Protein AF-A0AAD4DBD1-F1 (afdb_monomer_lite)

InterPro domains:
  IPR008278 4'-phosphopantetheinyl transferase domain [PF01648] (29-82)
  IPR037143 4'-phosphopantetheinyl transferase domain superfamily [G3DSA:3.90.470.20] (38-124)
  IPR037143 4'-phosphopantetheinyl transferase domain superfamily [SSF56214] (37-124)
  IPR050559 Phosphopantetheinyl Transferase Superfamily [PTHR12215] (3-153)

Secondary structure (DSSP, 8-state):
-PPPTTS-----------------------SSHHHHHHHHHHHHHHHHHHHHHHHHHHHT--TT--GGGEEEE-S--S--SSPB---EEEEPSS--TT--SSSEEEEEEESSSS-EEEEEEE------SSS----PPPS---PPPPPPPHHHHHTT--PPP-----

Foldseek 3Di:
DDDDPPPPDDDPPPDDDDDDDDDDDDDDDPDPPVVVVVVLVVVVVVQLVQALVQVCVVLVDPPPADSVQKDKDDPDSDAALFWDFPIAIDGHPPHDPSDDSPQWTKIKHAPDDPDIHMHIDGDDQPPDVPPPRPPDPDPDPRDHDDDDDPCRVCVPDDDDDDPPPD

Organism: NCBI:txid604196

pLDDT: mean 74.43, std 21.86, range [29.97, 96.12]

Structure (mmCIF, N/CA/C/O backbone):
data_AF-A0AAD4DBD1-F1
#
_entry.id   AF-A0AAD4DBD1-F1
#
loop_
_atom_site.group_PDB
_atom_site.id
_atom_site.type_symbol
_atom_site.label_atom_id
_atom_site.label_alt_id
_atom_site.label_comp_id
_atom_site.label_asym_id
_atom_site.label_entity_id
_atom_site.label_seq_id
_atom_site.pdbx_PDB_ins_code
_atom_site.Cartn_x
_atom_site.Cartn_y
_atom_site.Cartn_z
_atom_site.occupancy
_atom_site.B_iso_or_equiv
_atom_site.auth_seq_id
_atom_site.auth_comp_id
_atom_site.auth_asym_id
_atom_site.auth_atom_id
_atom_site.pdbx_PDB_model_num
ATOM 1 N N . MET A 1 1 ? 20.165 6.211 0.771 1.00 32.97 1 MET A N 1
ATOM 2 C CA . MET A 1 1 ? 20.748 5.879 2.089 1.00 32.97 1 MET A CA 1
ATOM 3 C C . MET A 1 1 ? 19.848 4.838 2.720 1.00 32.97 1 MET A C 1
ATOM 5 O O . MET A 1 1 ? 18.653 5.064 2.780 1.00 32.97 1 MET A O 1
ATOM 9 N N . TRP A 1 2 ? 20.394 3.678 3.063 1.00 33.53 2 TRP A N 1
ATOM 10 C CA . TRP A 1 2 ? 19.686 2.569 3.703 1.00 33.53 2 TRP A CA 1
ATOM 11 C C . TRP A 1 2 ? 19.952 2.695 5.202 1.00 33.53 2 TRP A C 1
ATOM 13 O O . TRP A 1 2 ? 21.113 2.715 5.613 1.00 33.53 2 TRP A O 1
ATOM 23 N N . PHE A 1 3 ? 18.897 2.870 5.996 1.00 34.38 3 PHE A N 1
ATOM 24 C CA . PHE A 1 3 ? 19.012 2.965 7.448 1.00 34.38 3 PHE A CA 1
ATOM 25 C C . PHE A 1 3 ? 19.597 1.664 8.002 1.00 34.38 3 PHE A C 1
ATOM 27 O O . PHE A 1 3 ? 19.220 0.566 7.589 1.00 34.38 3 PHE A O 1
ATOM 34 N N . THR A 1 4 ? 20.574 1.788 8.900 1.00 30.80 4 THR A N 1
ATOM 35 C CA . THR A 1 4 ? 21.187 0.619 9.536 1.00 30.80 4 THR A CA 1
ATOM 36 C C . THR A 1 4 ? 20.207 -0.022 10.529 1.00 30.80 4 THR A C 1
ATOM 38 O O . THR A 1 4 ? 19.417 0.702 11.135 1.00 30.80 4 THR A O 1
ATOM 41 N N . PRO A 1 5 ? 20.270 -1.348 10.762 1.00 37.94 5 PRO A N 1
ATOM 42 C CA . PRO A 1 5 ? 19.314 -2.081 11.607 1.00 37.94 5 PRO A CA 1
ATOM 43 C C . PRO A 1 5 ? 19.205 -1.624 13.074 1.00 37.94 5 PRO A C 1
ATOM 45 O O . PRO A 1 5 ? 18.374 -2.142 13.810 1.00 37.94 5 PRO A O 1
ATOM 48 N N . ASN A 1 6 ? 20.034 -0.675 13.518 1.00 34.56 6 ASN A N 1
ATOM 49 C CA . ASN A 1 6 ? 20.173 -0.299 14.924 1.00 34.56 6 ASN A CA 1
ATOM 50 C C . ASN A 1 6 ? 19.438 0.997 15.320 1.00 34.56 6 ASN A C 1
ATOM 52 O O . ASN A 1 6 ? 19.519 1.383 16.482 1.00 34.56 6 ASN A O 1
ATOM 56 N N . GLU A 1 7 ? 18.725 1.674 14.409 1.00 36.12 7 GLU A N 1
ATOM 57 C CA . GLU A 1 7 ? 18.021 2.936 14.731 1.00 36.12 7 GLU A CA 1
ATOM 58 C C . GLU A 1 7 ? 16.517 2.793 15.011 1.00 36.12 7 GLU A C 1
ATOM 60 O O . GLU A 1 7 ? 15.895 3.730 15.509 1.00 36.12 7 GLU A O 1
ATOM 65 N N . ILE A 1 8 ? 15.913 1.622 14.792 1.00 42.34 8 ILE A N 1
ATOM 66 C CA . ILE A 1 8 ? 14.472 1.429 15.015 1.00 42.34 8 ILE A CA 1
ATOM 67 C C . ILE A 1 8 ? 14.242 0.825 16.407 1.00 42.34 8 ILE A C 1
ATOM 69 O O . ILE A 1 8 ? 13.834 -0.321 16.560 1.00 42.34 8 ILE A O 1
ATOM 73 N N . THR A 1 9 ? 14.519 1.606 17.454 1.00 32.41 9 THR A N 1
ATOM 74 C CA . THR A 1 9 ? 13.956 1.340 18.788 1.00 32.41 9 THR A CA 1
ATOM 75 C C . THR A 1 9 ? 12.708 2.198 18.951 1.00 32.41 9 THR A C 1
ATOM 77 O O . THR A 1 9 ? 12.793 3.353 19.367 1.00 32.41 9 THR A O 1
ATOM 80 N N . PHE A 1 10 ? 11.536 1.644 18.634 1.00 37.03 10 PHE A N 1
ATOM 81 C CA . PHE A 1 10 ? 10.273 2.208 19.106 1.00 37.03 10 PHE A CA 1
ATOM 82 C C . PHE A 1 10 ? 9.798 1.441 20.335 1.00 37.03 10 PHE A C 1
ATOM 84 O O . PHE A 1 10 ? 9.699 0.218 20.357 1.00 37.03 10 PHE A O 1
ATOM 91 N N . MET A 1 11 ? 9.562 2.216 21.389 1.00 30.05 11 MET A N 1
ATOM 92 C CA . MET A 1 11 ? 9.142 1.772 22.706 1.00 30.05 11 MET A CA 1
ATOM 93 C C . MET A 1 11 ? 7.732 1.174 22.652 1.00 30.05 11 MET A C 1
ATOM 95 O O . MET A 1 11 ? 6.745 1.901 22.743 1.00 30.05 11 MET A O 1
ATOM 99 N N . VAL A 1 12 ? 7.628 -0.153 22.611 1.00 34.00 12 VAL A N 1
ATOM 100 C CA . VAL A 1 12 ? 6.445 -0.837 23.144 1.00 34.00 12 VAL A CA 1
ATOM 101 C C . VAL A 1 12 ? 6.544 -0.745 24.664 1.00 34.00 12 VAL A C 1
ATOM 103 O O . VAL A 1 12 ? 7.287 -1.482 25.311 1.00 34.00 12 VAL A O 1
ATOM 106 N N . LYS A 1 13 ? 5.831 0.213 25.264 1.00 29.97 13 LYS A N 1
ATOM 107 C CA . LYS A 1 13 ? 5.662 0.246 26.718 1.00 29.97 13 LYS A CA 1
ATOM 108 C C . LYS A 1 13 ? 4.659 -0.839 27.101 1.00 29.97 13 LYS A C 1
ATOM 110 O O . LYS A 1 13 ? 3.465 -0.574 27.216 1.00 29.97 13 LYS A O 1
ATOM 115 N N . ALA A 1 14 ? 5.153 -2.056 27.317 1.00 32.44 14 ALA A N 1
ATOM 116 C CA . ALA A 1 14 ? 4.407 -3.071 28.044 1.00 32.44 14 ALA A CA 1
ATOM 117 C C . ALA A 1 14 ? 4.122 -2.522 29.451 1.00 32.44 14 ALA A C 1
ATOM 119 O O . ALA A 1 14 ? 5.01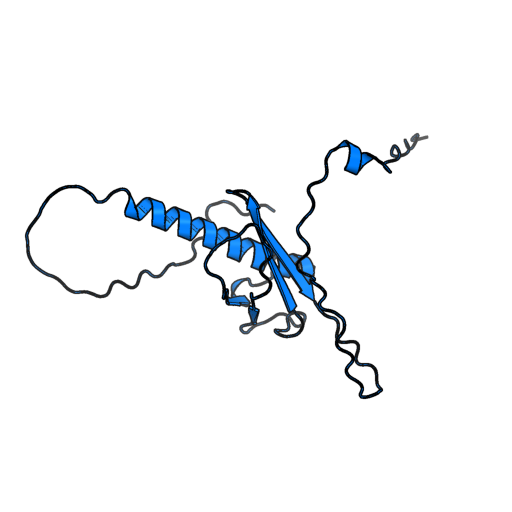6 -2.351 30.281 1.00 32.44 14 ALA A O 1
ATOM 120 N N . SER A 1 15 ? 2.870 -2.151 29.688 1.00 37.47 15 SER A N 1
ATOM 121 C CA . SER A 1 15 ? 2.405 -1.664 30.979 1.00 37.47 15 SER A CA 1
ATOM 122 C C . SER A 1 15 ? 2.027 -2.870 31.829 1.00 37.47 15 SER A C 1
ATOM 124 O O . SER A 1 15 ? 0.864 -3.247 31.840 1.00 37.47 15 SER A O 1
ATOM 126 N N . ASN A 1 16 ? 2.978 -3.474 32.545 1.00 33.44 16 ASN A N 1
ATOM 127 C CA . ASN A 1 16 ? 2.635 -4.412 33.616 1.00 33.44 16 ASN A CA 1
ATOM 128 C C . ASN A 1 16 ? 2.830 -3.743 34.977 1.00 33.44 16 ASN A C 1
ATOM 130 O O . ASN A 1 16 ? 3.920 -3.707 35.545 1.00 33.44 16 ASN A O 1
ATOM 134 N N . SER A 1 17 ? 1.727 -3.207 35.494 1.00 38.06 17 SER A N 1
ATOM 135 C CA . SER A 1 17 ? 1.567 -2.835 36.895 1.00 38.06 17 SER A CA 1
ATOM 136 C C . SER A 1 17 ? 1.017 -4.038 37.655 1.00 38.06 17 SER A C 1
ATOM 138 O O . SER A 1 17 ? -0.189 -4.246 37.613 1.00 38.06 17 SER A O 1
ATOM 140 N N . THR A 1 18 ? 1.828 -4.809 38.386 1.00 32.59 18 THR A N 1
ATOM 141 C CA . THR A 1 18 ? 1.348 -5.495 39.606 1.00 32.59 18 THR A CA 1
ATOM 142 C C . THR A 1 18 ? 2.506 -5.828 40.550 1.00 32.59 18 THR A C 1
ATOM 144 O O . THR A 1 18 ? 3.510 -6.423 40.173 1.00 32.59 18 THR A O 1
ATOM 147 N N . SER A 1 19 ? 2.344 -5.404 41.798 1.00 39.09 19 SER A N 1
ATOM 148 C CA . SER A 1 19 ? 3.201 -5.617 42.961 1.00 39.09 19 SER A CA 1
ATOM 149 C C . SER A 1 19 ? 3.249 -7.075 43.450 1.00 39.09 19 SER A C 1
ATOM 151 O O . SER A 1 19 ? 2.226 -7.746 43.518 1.00 39.09 19 SER A O 1
ATOM 153 N N . SER A 1 20 ? 4.448 -7.489 43.869 1.00 38.66 20 SER A N 1
ATOM 154 C CA . SER A 1 20 ? 4.844 -8.596 44.767 1.00 38.66 20 SER A CA 1
ATOM 155 C C . SER A 1 20 ? 3.760 -9.413 45.511 1.00 38.66 20 SER A C 1
ATOM 157 O O . SER A 1 20 ? 3.060 -8.866 46.360 1.00 38.66 20 SER A O 1
ATOM 159 N N . S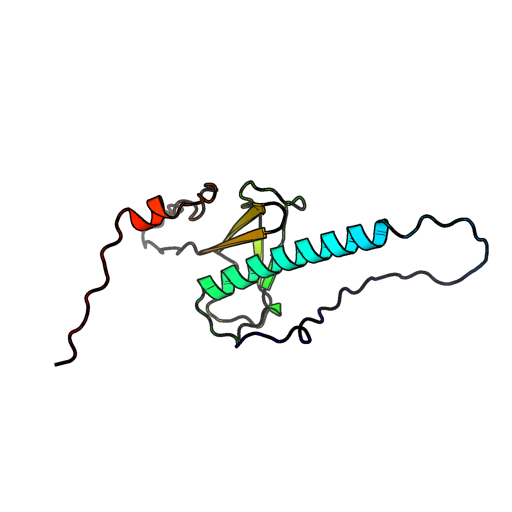ER A 1 21 ? 3.779 -10.753 45.402 1.00 37.25 21 SER A N 1
ATOM 160 C CA . SER A 1 21 ? 4.435 -11.679 46.366 1.00 37.25 21 SER A CA 1
ATOM 161 C C . SER A 1 21 ? 3.887 -13.129 46.353 1.00 37.25 21 SER A C 1
ATOM 163 O O . SER A 1 21 ? 2.690 -13.365 46.245 1.00 37.25 21 SER A O 1
ATOM 165 N N . SER A 1 22 ? 4.809 -14.069 46.611 1.00 37.69 22 SER A N 1
ATOM 166 C CA . SER A 1 22 ? 4.662 -15.449 47.129 1.00 37.69 22 SER A CA 1
ATOM 167 C C . SER A 1 22 ? 4.358 -16.637 46.185 1.00 37.69 22 SER A C 1
ATOM 169 O O . SER A 1 22 ? 3.259 -16.824 45.686 1.00 37.69 22 SER A O 1
ATOM 171 N N . SER A 1 23 ? 5.410 -17.458 46.040 1.00 42.06 23 SER A N 1
ATOM 172 C CA . SER A 1 23 ? 5.521 -18.924 45.937 1.00 42.06 23 SER A CA 1
ATOM 173 C C . SER A 1 23 ? 4.330 -19.785 45.496 1.00 42.06 23 SER A C 1
ATOM 175 O O . SER A 1 23 ? 3.438 -20.050 46.295 1.00 42.06 23 SER A O 1
ATOM 177 N N . ALA A 1 24 ? 4.474 -20.423 44.330 1.00 40.84 24 ALA A N 1
ATOM 178 C CA . ALA A 1 24 ? 4.593 -21.883 44.165 1.00 40.84 24 ALA A CA 1
ATOM 179 C C . ALA A 1 24 ? 4.743 -22.220 42.666 1.00 40.84 24 ALA A C 1
ATOM 181 O O . ALA A 1 24 ? 3.949 -21.755 41.856 1.00 40.84 24 ALA A O 1
ATOM 182 N N . GLU A 1 25 ? 5.749 -23.021 42.301 1.00 44.19 25 GLU A N 1
ATOM 183 C CA . GLU A 1 25 ? 5.855 -23.620 40.958 1.00 44.19 25 GLU A CA 1
ATOM 184 C C . GLU A 1 25 ? 4.696 -24.596 40.697 1.00 44.19 25 GLU A C 1
ATOM 186 O O . GLU A 1 25 ? 4.241 -25.264 41.635 1.00 44.19 25 GLU A O 1
ATOM 191 N N . PRO A 1 26 ? 4.245 -24.739 39.435 1.00 47.41 26 PRO A N 1
ATOM 192 C CA . PRO A 1 26 ? 4.683 -25.928 38.693 1.00 47.41 26 PRO A CA 1
ATOM 193 C C . PRO A 1 26 ? 4.852 -25.764 37.163 1.00 47.41 26 PRO A C 1
ATOM 195 O O . PRO A 1 26 ? 4.136 -25.021 36.507 1.00 47.41 26 PRO A O 1
ATOM 198 N N . ALA A 1 27 ? 5.737 -26.610 36.621 1.00 38.78 27 ALA A N 1
ATOM 199 C CA . ALA A 1 27 ? 5.680 -27.273 35.309 1.00 38.78 27 ALA A CA 1
ATOM 200 C C . ALA A 1 27 ? 5.598 -26.416 34.023 1.00 38.78 27 ALA A C 1
ATOM 202 O O . ALA A 1 27 ? 4.535 -26.174 33.468 1.00 38.78 27 ALA A O 1
ATOM 203 N N . SER A 1 28 ? 6.785 -26.116 33.490 1.00 48.00 28 SER A N 1
ATOM 204 C CA . SER A 1 28 ? 7.161 -26.043 32.065 1.00 48.00 28 SER A CA 1
ATOM 205 C C . SER A 1 28 ? 6.057 -26.270 31.008 1.00 48.00 28 SER A C 1
ATOM 207 O O . SER A 1 28 ? 5.853 -27.400 30.557 1.00 48.00 28 SER A O 1
ATOM 209 N N . SER A 1 29 ? 5.451 -25.177 30.531 1.00 48.62 29 SER A N 1
ATOM 210 C CA . SER A 1 29 ? 4.786 -25.082 29.218 1.00 48.62 29 SER A CA 1
ATOM 211 C C . SER A 1 29 ? 4.708 -23.629 28.701 1.00 48.62 29 SER A C 1
ATOM 213 O O . SER A 1 29 ? 3.672 -23.204 28.203 1.00 48.62 29 SER A O 1
ATOM 215 N N . GLU A 1 30 ? 5.776 -22.836 28.844 1.00 46.81 30 GLU A N 1
ATOM 216 C CA . GLU A 1 30 ? 5.754 -21.384 28.562 1.00 46.81 30 GLU A CA 1
ATOM 217 C C . GLU A 1 30 ? 6.786 -20.946 27.505 1.00 46.81 30 GLU A C 1
ATOM 219 O O . GLU A 1 30 ? 7.558 -20.014 27.722 1.00 46.81 30 GLU A O 1
ATOM 224 N N . SER A 1 31 ? 6.851 -21.619 26.350 1.00 52.25 31 SER A N 1
ATOM 225 C CA . SER A 1 31 ? 7.760 -21.195 25.264 1.00 52.25 31 SER A CA 1
ATOM 226 C C . SER A 1 31 ? 7.105 -20.934 23.906 1.00 52.25 31 SER A C 1
ATOM 228 O O . SER A 1 31 ? 7.776 -20.396 23.031 1.00 52.25 31 SER A O 1
ATOM 230 N N . GLU A 1 32 ? 5.827 -21.266 23.708 1.00 53.88 32 GLU A N 1
ATOM 231 C CA . GLU A 1 32 ? 5.136 -21.040 22.422 1.00 53.88 32 GLU A CA 1
ATOM 232 C C . GLU A 1 32 ? 4.422 -19.676 22.345 1.00 53.88 32 GLU A C 1
ATOM 234 O O . GLU A 1 32 ? 4.313 -19.101 21.265 1.00 53.88 32 GLU A O 1
ATOM 239 N N . ASP A 1 33 ? 4.029 -19.097 23.483 1.00 52.78 33 ASP A N 1
ATOM 240 C CA . ASP A 1 33 ? 3.208 -17.874 23.522 1.00 52.78 33 ASP A CA 1
ATOM 241 C C . ASP A 1 33 ? 4.016 -16.598 23.205 1.00 52.78 33 ASP A C 1
ATOM 243 O O . ASP A 1 33 ? 3.576 -15.696 22.488 1.00 52.78 33 ASP A O 1
ATOM 247 N N . CYS A 1 34 ? 5.274 -16.549 23.659 1.00 52.75 34 CYS A N 1
ATOM 248 C CA . CYS A 1 34 ? 6.169 -15.430 23.366 1.00 52.75 34 CYS A CA 1
ATOM 249 C C . CYS A 1 34 ? 6.471 -15.316 21.866 1.00 52.75 34 CYS A C 1
ATOM 251 O O . CYS A 1 34 ? 6.454 -14.212 21.327 1.00 52.75 34 CYS A O 1
ATOM 253 N N . ALA A 1 35 ? 6.719 -16.437 21.181 1.00 59.78 35 ALA A N 1
ATOM 254 C CA . ALA A 1 35 ? 7.065 -16.440 19.759 1.00 59.78 35 ALA A CA 1
ATOM 255 C C . ALA A 1 35 ? 5.884 -16.005 18.878 1.00 59.78 35 ALA A C 1
ATOM 257 O O . ALA A 1 35 ? 6.066 -15.170 17.992 1.00 59.78 35 ALA A O 1
ATOM 258 N N . ALA A 1 36 ? 4.673 -16.494 19.173 1.00 63.28 36 ALA A N 1
ATOM 259 C CA . ALA A 1 36 ? 3.453 -16.076 18.484 1.00 63.28 36 ALA A CA 1
ATOM 260 C C . ALA A 1 36 ? 3.187 -14.569 18.655 1.00 63.28 36 ALA A C 1
ATOM 262 O O . ALA A 1 36 ? 2.803 -13.888 17.704 1.00 63.28 36 ALA A O 1
ATOM 263 N N . SER A 1 37 ? 3.465 -14.019 19.844 1.00 79.50 37 SER A N 1
ATOM 264 C CA . SER A 1 37 ? 3.301 -12.584 20.095 1.00 79.50 37 SER A CA 1
ATOM 265 C C . SER A 1 37 ? 4.339 -11.706 19.379 1.00 79.50 37 SER A C 1
ATOM 267 O O . SER A 1 37 ? 4.005 -10.591 18.981 1.00 79.50 37 SER A O 1
ATOM 269 N N . VAL A 1 38 ? 5.577 -12.183 19.191 1.00 89.69 38 VAL A N 1
ATOM 270 C CA . VAL A 1 38 ? 6.632 -11.443 18.472 1.00 89.69 38 VAL A CA 1
ATOM 271 C C . VAL A 1 38 ? 6.373 -11.447 16.967 1.00 89.69 38 VAL A C 1
ATOM 273 O O . VAL A 1 38 ? 6.510 -10.400 16.338 1.00 89.69 38 VAL A O 1
ATOM 276 N N . ASP A 1 39 ? 5.954 -12.580 16.399 1.00 87.25 39 ASP A N 1
ATOM 277 C CA . ASP A 1 39 ? 5.584 -12.669 14.979 1.00 87.25 39 ASP A CA 1
ATOM 278 C C . ASP A 1 39 ? 4.406 -11.738 14.650 1.00 87.25 39 ASP A C 1
ATOM 280 O O . ASP A 1 39 ? 4.474 -10.943 13.712 1.00 87.25 39 ASP A O 1
ATOM 284 N N . ALA A 1 40 ? 3.369 -11.740 15.495 1.00 87.44 40 ALA A N 1
ATOM 285 C CA . ALA A 1 40 ? 2.229 -10.838 15.353 1.00 87.44 40 ALA A CA 1
ATOM 286 C C . ALA A 1 40 ? 2.630 -9.353 15.460 1.00 87.44 40 ALA A C 1
ATOM 288 O O . ALA A 1 40 ? 2.161 -8.517 14.685 1.00 87.44 40 ALA A O 1
ATOM 289 N N . GLN A 1 41 ? 3.532 -9.009 16.388 1.00 90.00 41 GLN A N 1
ATOM 290 C CA . GLN A 1 41 ? 4.071 -7.649 16.499 1.00 90.00 41 GLN A CA 1
ATOM 291 C C . GLN A 1 41 ? 4.879 -7.248 15.263 1.00 90.00 41 GLN A C 1
ATOM 293 O O . GLN A 1 41 ? 4.779 -6.105 14.813 1.00 90.00 41 GLN A O 1
ATOM 298 N N . LEU A 1 42 ? 5.661 -8.172 14.703 1.00 91.94 42 LEU A N 1
ATOM 299 C CA . LEU A 1 42 ? 6.478 -7.925 13.521 1.00 91.94 42 LEU A CA 1
ATOM 300 C C . LEU A 1 42 ? 5.614 -7.716 12.269 1.00 91.94 42 LEU A C 1
ATOM 302 O O . LEU A 1 42 ? 5.859 -6.776 11.513 1.00 91.94 42 LEU A O 1
ATOM 306 N N . LYS A 1 43 ? 4.559 -8.517 12.090 1.00 91.12 43 LYS A N 1
ATOM 307 C CA . LYS A 1 43 ? 3.556 -8.322 11.030 1.00 91.12 43 LYS A CA 1
ATOM 308 C C . LYS A 1 43 ? 2.887 -6.957 11.133 1.00 91.12 43 LYS A C 1
ATOM 310 O O . LYS A 1 43 ? 2.941 -6.162 10.195 1.00 91.12 43 LYS A O 1
ATOM 315 N N . ARG A 1 44 ? 2.402 -6.607 12.331 1.00 91.50 44 ARG A N 1
ATOM 316 C CA . ARG A 1 44 ? 1.810 -5.286 12.591 1.00 91.50 44 ARG A CA 1
ATOM 317 C C . ARG A 1 44 ? 2.795 -4.146 12.326 1.00 91.50 44 ARG A C 1
ATOM 319 O O . ARG A 1 44 ? 2.388 -3.102 11.815 1.00 91.50 44 ARG A O 1
ATOM 326 N N . PHE A 1 45 ? 4.074 -4.333 12.648 1.00 93.38 45 PHE A N 1
ATOM 327 C CA . PHE A 1 45 ? 5.122 -3.366 12.337 1.00 93.38 45 PHE A CA 1
ATOM 328 C C . PHE A 1 45 ? 5.266 -3.157 10.826 1.00 93.38 45 PHE A C 1
ATOM 330 O O . PHE A 1 45 ? 5.218 -2.010 10.382 1.00 93.38 45 PHE A O 1
ATOM 337 N N . TYR A 1 46 ? 5.396 -4.226 10.034 1.00 95.50 46 TYR A N 1
ATOM 338 C CA . TYR A 1 46 ? 5.541 -4.109 8.580 1.00 95.50 46 TYR A CA 1
ATOM 339 C C . TYR A 1 46 ? 4.300 -3.518 7.913 1.00 95.50 46 TYR A C 1
ATOM 341 O O . TYR A 1 46 ? 4.435 -2.655 7.049 1.00 95.50 46 TYR A O 1
ATOM 349 N N . ARG A 1 47 ? 3.105 -3.885 8.380 1.00 94.94 47 ARG A N 1
ATOM 350 C CA . ARG A 1 47 ? 1.843 -3.290 7.929 1.00 94.94 47 ARG A CA 1
ATOM 351 C C . ARG A 1 47 ? 1.826 -1.771 8.130 1.00 94.94 47 ARG A C 1
ATOM 353 O O . ARG A 1 47 ? 1.627 -1.008 7.185 1.00 94.94 47 ARG A O 1
ATOM 360 N N . LEU A 1 48 ? 2.124 -1.310 9.349 1.00 95.06 48 LEU A N 1
ATOM 361 C CA . LEU A 1 48 ? 2.212 0.122 9.662 1.00 95.06 48 LEU A CA 1
ATOM 362 C C . LEU A 1 48 ? 3.350 0.822 8.909 1.00 95.06 48 LEU A C 1
ATOM 364 O O . LEU A 1 48 ? 3.215 1.989 8.537 1.00 95.06 48 LEU A O 1
ATOM 368 N N . TRP A 1 49 ? 4.465 0.128 8.683 1.00 95.25 49 TRP A N 1
ATOM 369 C CA . TRP A 1 49 ? 5.584 0.633 7.898 1.00 95.25 49 TRP A CA 1
ATOM 370 C C . TRP A 1 49 ? 5.178 0.877 6.443 1.00 95.25 49 TRP A C 1
ATOM 372 O O . TRP A 1 49 ? 5.382 1.978 5.938 1.00 95.25 49 TRP A O 1
ATOM 382 N N . CYS A 1 50 ? 4.533 -0.096 5.794 1.00 96.12 50 CYS A N 1
ATOM 383 C CA . CYS A 1 50 ? 4.015 0.042 4.435 1.00 96.12 50 CYS A CA 1
ATOM 384 C C . CYS A 1 50 ? 3.039 1.217 4.318 1.00 96.12 50 CYS A C 1
ATOM 386 O O . CYS A 1 50 ? 3.173 2.024 3.398 1.00 96.12 50 CYS A O 1
ATOM 388 N N . LEU A 1 51 ? 2.108 1.364 5.267 1.00 95.69 51 LEU A N 1
ATOM 389 C CA . LEU A 1 51 ? 1.173 2.493 5.305 1.00 95.69 51 LEU A CA 1
ATOM 390 C C . LEU A 1 51 ? 1.904 3.842 5.383 1.00 95.69 51 LEU A C 1
ATOM 392 O O . LEU A 1 51 ? 1.637 4.744 4.588 1.00 95.69 51 LEU A O 1
ATOM 396 N N . LYS A 1 52 ? 2.873 3.975 6.294 1.00 93.75 52 LYS A N 1
ATOM 397 C CA . LYS A 1 52 ? 3.677 5.197 6.437 1.00 93.75 52 LYS A CA 1
ATOM 398 C C . LYS A 1 52 ? 4.489 5.509 5.176 1.00 93.75 52 LYS A C 1
ATOM 400 O O . LYS A 1 52 ? 4.429 6.632 4.681 1.00 93.75 52 LYS A O 1
ATOM 405 N N . GLU A 1 53 ? 5.193 4.522 4.630 1.00 93.75 53 GLU A N 1
ATOM 406 C CA . GLU A 1 53 ? 5.984 4.669 3.402 1.00 93.75 53 GLU A CA 1
ATOM 407 C C . GLU A 1 53 ? 5.115 5.028 2.193 1.00 93.75 53 GLU A C 1
ATOM 409 O O . GLU A 1 53 ? 5.528 5.825 1.351 1.00 93.75 53 GLU A O 1
ATOM 414 N N . SER A 1 54 ? 3.894 4.488 2.104 1.00 94.50 54 SER A N 1
ATOM 415 C CA . SER A 1 54 ? 2.975 4.813 1.010 1.00 94.50 54 SER A CA 1
ATOM 416 C C . SER A 1 54 ? 2.627 6.307 0.975 1.00 94.50 54 SER A C 1
ATOM 418 O O . SER A 1 54 ? 2.592 6.889 -0.108 1.00 94.50 54 SER A O 1
ATOM 420 N N . ILE A 1 55 ? 2.485 6.955 2.139 1.00 91.06 55 ILE A N 1
ATOM 421 C CA . ILE A 1 55 ? 2.258 8.406 2.250 1.00 91.06 55 ILE A CA 1
ATOM 422 C C . ILE A 1 55 ? 3.496 9.201 1.872 1.00 91.06 55 ILE A C 1
ATOM 424 O O . ILE A 1 55 ? 3.392 10.144 1.092 1.00 91.06 55 ILE A O 1
ATOM 428 N N . VAL A 1 56 ? 4.662 8.817 2.394 1.00 89.69 56 VAL A N 1
ATOM 429 C CA . VAL A 1 56 ? 5.928 9.497 2.078 1.00 89.69 56 VAL A CA 1
ATOM 430 C C . VAL A 1 56 ? 6.161 9.501 0.566 1.00 89.69 56 VAL A C 1
ATOM 432 O O . VAL A 1 56 ? 6.483 10.538 -0.009 1.00 89.69 56 VAL A O 1
ATOM 435 N N . LYS A 1 57 ? 5.906 8.363 -0.091 1.00 90.12 57 LYS A N 1
ATOM 436 C CA . LYS A 1 57 ? 6.005 8.224 -1.548 1.00 90.12 57 LYS A CA 1
ATOM 437 C C . LYS A 1 57 ? 4.934 9.009 -2.299 1.00 90.12 57 LYS A C 1
ATOM 439 O O . LYS A 1 57 ? 5.241 9.566 -3.344 1.00 90.12 57 LYS A O 1
ATOM 444 N N . ALA A 1 58 ? 3.696 9.036 -1.805 1.00 89.31 58 ALA A N 1
ATOM 445 C CA . ALA A 1 58 ? 2.608 9.769 -2.452 1.00 89.31 58 ALA A CA 1
ATOM 446 C C . ALA A 1 58 ? 2.814 11.290 -2.397 1.00 89.31 58 ALA A C 1
ATOM 448 O O . ALA A 1 58 ? 2.440 11.990 -3.331 1.00 89.31 58 ALA A O 1
ATOM 449 N N . LEU A 1 59 ? 3.416 11.791 -1.318 1.00 86.06 59 LEU A N 1
ATOM 450 C CA . LEU A 1 59 ? 3.722 13.209 -1.150 1.00 86.06 59 LEU A CA 1
ATOM 451 C C . LEU A 1 59 ? 5.012 13.647 -1.863 1.00 86.06 59 LEU A C 1
ATOM 453 O O . LEU A 1 59 ? 5.252 14.843 -1.973 1.00 86.06 59 LEU A O 1
ATOM 457 N N . ASP A 1 60 ? 5.839 12.703 -2.322 1.00 83.50 60 ASP A N 1
ATOM 458 C CA . ASP A 1 60 ? 7.169 12.967 -2.895 1.00 83.50 60 ASP A CA 1
ATOM 459 C C . ASP A 1 60 ? 8.069 13.815 -1.965 1.00 83.50 60 ASP A C 1
ATOM 461 O O . ASP A 1 60 ? 8.861 14.656 -2.394 1.00 83.50 60 ASP A O 1
ATOM 465 N N . ILE A 1 61 ? 7.938 13.610 -0.647 1.00 75.25 61 ILE A N 1
ATOM 466 C CA . ILE A 1 61 ? 8.701 14.354 0.364 1.00 75.25 61 ILE A CA 1
ATOM 467 C C . ILE A 1 61 ? 10.029 13.638 0.639 1.00 75.25 61 ILE A C 1
ATOM 469 O O . ILE A 1 61 ? 10.099 12.417 0.773 1.00 75.25 61 ILE A O 1
ATOM 473 N N . ASN A 1 62 ? 11.101 14.423 0.766 1.00 61.81 62 ASN A N 1
ATOM 474 C CA . ASN A 1 62 ? 12.429 13.934 1.144 1.00 61.81 62 ASN A CA 1
ATOM 475 C C . ASN A 1 62 ? 12.447 13.337 2.570 1.00 61.81 62 ASN A C 1
ATOM 477 O O . ASN A 1 62 ? 11.561 13.591 3.379 1.00 61.81 62 ASN A O 1
ATOM 481 N N . SER A 1 63 ? 13.499 12.584 2.908 1.00 63.94 63 SER A N 1
ATOM 482 C CA . SER A 1 63 ? 13.667 11.799 4.153 1.00 63.94 63 SER A CA 1
ATOM 483 C C . SER A 1 63 ? 13.477 12.527 5.496 1.00 63.94 63 SER A C 1
ATOM 485 O O . SER A 1 63 ? 13.551 11.886 6.540 1.00 63.94 63 SER A O 1
ATOM 487 N N . ASP A 1 64 ? 13.254 13.839 5.493 1.00 75.81 64 ASP A N 1
ATOM 488 C CA . ASP A 1 64 ? 13.069 14.667 6.688 1.00 75.81 64 ASP A CA 1
ATOM 489 C C . ASP A 1 64 ? 11.610 14.673 7.192 1.00 75.81 64 ASP A C 1
ATOM 491 O O . ASP A 1 64 ? 11.263 15.414 8.114 1.00 75.81 64 ASP A O 1
ATOM 495 N N . PHE A 1 65 ? 10.735 13.857 6.595 1.00 81.19 65 PHE A N 1
ATOM 496 C CA . PHE A 1 65 ? 9.361 13.684 7.052 1.00 81.19 65 PHE A CA 1
ATOM 497 C C . PHE A 1 65 ? 9.318 13.024 8.441 1.00 81.19 65 PHE A C 1
ATOM 499 O O . PHE A 1 65 ? 9.723 11.872 8.618 1.00 81.19 65 PHE A O 1
ATOM 506 N N . ASP A 1 66 ? 8.785 13.735 9.439 1.00 86.88 66 ASP A N 1
ATOM 507 C CA . ASP A 1 66 ? 8.620 13.177 10.782 1.00 86.88 66 ASP A CA 1
ATOM 508 C C . ASP A 1 66 ? 7.484 12.147 10.806 1.00 86.88 66 ASP A C 1
ATOM 510 O O . ASP A 1 66 ? 6.304 12.485 10.917 1.00 86.88 66 ASP A O 1
ATOM 514 N N . LEU A 1 67 ? 7.842 10.862 10.765 1.00 88.19 67 LEU A N 1
ATOM 515 C CA . LEU A 1 67 ? 6.901 9.742 10.833 1.00 88.19 67 LEU A CA 1
ATOM 516 C C . LEU A 1 67 ? 6.067 9.713 12.122 1.00 88.19 67 LEU A C 1
ATOM 518 O O . LEU A 1 67 ? 5.053 9.012 12.158 1.00 88.19 67 LEU A O 1
ATOM 522 N N . LYS A 1 68 ? 6.465 10.438 13.176 1.00 89.12 68 LYS A N 1
ATOM 523 C CA . LYS A 1 68 ? 5.680 10.567 14.415 1.00 89.12 68 LYS A CA 1
ATOM 524 C C . LYS A 1 68 ? 4.492 11.516 14.257 1.00 89.12 68 LYS A C 1
ATOM 526 O O . LYS A 1 68 ? 3.571 11.451 15.065 1.00 89.12 68 LYS A O 1
ATOM 531 N N . SER A 1 69 ? 4.489 12.351 13.216 1.00 88.06 69 SER A N 1
ATOM 532 C CA . SER A 1 69 ? 3.371 13.242 12.888 1.00 88.06 69 SER A CA 1
ATOM 533 C C . SER A 1 69 ? 2.168 12.511 12.284 1.00 88.06 69 SER A C 1
ATOM 535 O O . SER A 1 69 ? 1.123 13.126 12.111 1.00 88.06 69 SER A O 1
ATOM 537 N N . ILE A 1 70 ? 2.275 11.211 11.980 1.00 90.69 70 ILE A N 1
ATOM 538 C CA . ILE A 1 70 ? 1.173 10.419 11.419 1.00 90.69 70 ILE A CA 1
ATOM 539 C C . ILE A 1 70 ? 0.894 9.159 12.229 1.00 90.69 70 ILE A C 1
ATOM 541 O O . ILE A 1 70 ? 1.805 8.451 12.666 1.00 90.69 70 ILE A O 1
ATOM 545 N N . GLU A 1 71 ? -0.382 8.838 12.364 1.00 92.81 71 GLU A N 1
ATOM 546 C CA . GLU A 1 71 ? -0.887 7.644 13.031 1.00 92.81 71 GLU A CA 1
ATOM 547 C C . GLU A 1 71 ? -1.953 6.984 12.160 1.00 92.81 71 GLU A C 1
ATOM 549 O O . GLU A 1 71 ? -2.687 7.665 11.450 1.00 92.81 71 GLU A O 1
ATOM 554 N N . PHE A 1 72 ? -2.033 5.656 12.204 1.00 93.50 72 PHE A N 1
ATOM 555 C CA . PHE A 1 72 ? -3.025 4.896 11.453 1.00 93.50 72 PHE A CA 1
ATOM 556 C C . PHE A 1 72 ? -3.984 4.203 12.407 1.00 93.50 72 PHE A C 1
ATOM 558 O O . PHE A 1 72 ? -3.563 3.473 13.305 1.00 93.50 72 PHE A O 1
ATOM 565 N N . THR A 1 73 ? -5.277 4.409 12.176 1.00 92.50 73 THR A N 1
ATOM 566 C CA . THR A 1 73 ? -6.343 3.634 12.808 1.00 92.50 73 THR A CA 1
ATOM 567 C C . THR A 1 73 ? -6.748 2.522 11.854 1.00 92.50 73 THR A C 1
ATOM 569 O O . THR A 1 73 ? -7.383 2.774 10.830 1.00 92.50 73 THR A O 1
ATOM 572 N N . ILE A 1 74 ? -6.358 1.300 12.204 1.00 90.88 74 ILE A N 1
ATOM 573 C CA . ILE A 1 74 ? -6.725 0.071 11.503 1.00 90.88 74 ILE A CA 1
ATOM 574 C C . ILE A 1 74 ? -8.003 -0.467 12.150 1.00 90.88 74 ILE A C 1
ATOM 576 O O . ILE A 1 74 ? -8.020 -0.695 13.358 1.00 90.88 74 ILE A O 1
ATOM 580 N N . GLN A 1 75 ? -9.068 -0.644 11.367 1.00 85.00 75 GLN A N 1
ATOM 581 C CA . GLN A 1 75 ? -10.334 -1.195 11.873 1.00 85.00 75 GLN A CA 1
ATOM 582 C C . GLN A 1 75 ? -10.359 -2.726 11.803 1.00 85.00 75 GLN A C 1
ATOM 584 O O . GLN A 1 75 ? -10.885 -3.378 12.702 1.00 85.00 75 GLN A O 1
ATOM 589 N N . ASP A 1 76 ? -9.747 -3.286 10.761 1.00 83.38 76 ASP A N 1
ATOM 590 C CA . ASP A 1 76 ? -9.662 -4.723 10.526 1.00 83.38 76 ASP A CA 1
ATOM 591 C C . ASP A 1 76 ? -8.311 -5.257 11.033 1.00 83.38 76 ASP A C 1
ATOM 593 O O . ASP A 1 76 ? -7.268 -5.115 10.387 1.00 83.38 76 ASP A O 1
ATOM 597 N N . GLU A 1 77 ? -8.325 -5.838 12.236 1.00 77.25 77 GLU A N 1
ATOM 598 C CA . GLU A 1 77 ? -7.131 -6.399 12.894 1.00 77.25 77 GLU A CA 1
ATOM 599 C C . GLU A 1 77 ? -6.608 -7.665 12.192 1.00 77.25 77 GLU A C 1
ATOM 601 O O . GLU A 1 77 ? -5.417 -7.960 12.273 1.00 77.25 77 GLU A O 1
ATOM 606 N N . GLU A 1 78 ? -7.465 -8.390 11.468 1.00 83.38 78 GLU A N 1
ATOM 607 C CA . GLU A 1 78 ? -7.072 -9.581 10.712 1.00 83.38 78 GLU A CA 1
ATOM 608 C C . GLU A 1 78 ? -6.471 -9.192 9.355 1.00 83.38 78 GLU A C 1
ATOM 610 O O . GLU A 1 78 ? -7.099 -8.507 8.546 1.00 83.38 78 GLU A O 1
ATOM 615 N N . GLU A 1 79 ? -5.237 -9.627 9.103 1.00 82.12 79 GLU A N 1
ATOM 616 C CA . GLU A 1 79 ? -4.584 -9.447 7.809 1.00 82.12 79 GLU A CA 1
ATOM 617 C C . GLU A 1 79 ? -5.186 -10.411 6.784 1.00 82.12 79 GLU A C 1
ATOM 619 O O . GLU A 1 79 ? -5.345 -11.605 7.037 1.00 82.12 79 GLU A O 1
ATOM 624 N N . THR A 1 80 ? -5.524 -9.892 5.607 1.00 88.81 80 THR A N 1
ATOM 625 C CA . THR A 1 80 ? -6.142 -10.671 4.536 1.00 88.81 80 THR A CA 1
ATOM 626 C C . THR A 1 80 ? -5.487 -10.357 3.198 1.00 88.81 80 THR A C 1
ATOM 628 O O . THR A 1 80 ? -4.979 -9.260 2.981 1.00 88.81 80 THR A O 1
ATOM 631 N N . GLU A 1 81 ? -5.508 -11.327 2.285 1.00 91.06 81 GLU A N 1
ATOM 632 C CA . GLU A 1 81 ? -5.133 -11.124 0.880 1.00 91.06 81 GLU A CA 1
ATOM 633 C C . GLU A 1 81 ? -6.141 -10.231 0.133 1.00 91.06 81 GLU A C 1
ATOM 635 O O . GLU A 1 81 ? -5.874 -9.764 -0.971 1.00 91.06 81 GLU A O 1
ATOM 640 N N . LYS A 1 82 ? -7.317 -9.979 0.724 1.00 92.25 82 LYS A N 1
ATOM 641 C CA . LYS A 1 82 ? -8.323 -9.088 0.146 1.00 92.25 82 LYS A CA 1
ATOM 642 C C . LYS A 1 82 ? -8.028 -7.631 0.501 1.00 92.25 82 LYS A C 1
ATOM 644 O O . LYS A 1 82 ? -7.792 -7.355 1.674 1.00 92.25 82 LYS A O 1
ATOM 649 N N . PRO A 1 83 ? -8.148 -6.697 -0.456 1.00 93.38 83 PRO A N 1
ATOM 650 C CA . PRO A 1 83 ? -7.973 -5.272 -0.195 1.00 93.38 83 PRO A CA 1
ATOM 651 C C . PRO A 1 83 ? -8.849 -4.752 0.956 1.00 93.38 83 PRO A C 1
ATOM 653 O O . PRO A 1 83 ? -10.077 -4.876 0.928 1.00 93.38 83 PRO A O 1
ATOM 656 N N . ILE A 1 84 ? -8.213 -4.140 1.956 1.00 94.19 84 ILE A N 1
ATOM 657 C CA . ILE A 1 84 ? -8.849 -3.437 3.074 1.00 94.19 84 ILE A CA 1
ATOM 658 C C . ILE A 1 84 ? -8.788 -1.934 2.794 1.00 94.19 84 ILE A C 1
ATOM 660 O O . ILE A 1 84 ? -7.708 -1.380 2.609 1.00 94.19 84 ILE A O 1
ATOM 664 N N . LEU A 1 85 ? -9.949 -1.270 2.813 1.00 93.31 85 LEU A N 1
ATOM 665 C CA . LEU A 1 85 ? -10.088 0.174 2.553 1.00 93.31 85 LEU A CA 1
ATOM 666 C C . LEU A 1 85 ? -10.526 0.986 3.788 1.00 93.31 85 LEU A C 1
ATOM 668 O O . LEU A 1 85 ? -10.837 2.172 3.689 1.00 93.31 85 LEU A O 1
ATOM 672 N N . SER A 1 86 ? -10.621 0.340 4.952 1.00 93.00 86 SER A N 1
ATOM 673 C CA . SER A 1 86 ? -11.171 0.921 6.187 1.00 93.00 86 SER A CA 1
ATOM 674 C C . SER A 1 86 ? -10.159 1.748 6.989 1.00 93.00 86 SER A C 1
ATOM 676 O O . SER A 1 86 ? -10.538 2.416 7.956 1.00 93.00 86 SER A O 1
ATOM 678 N N . THR A 1 87 ? -8.882 1.712 6.604 1.00 93.56 87 THR A N 1
ATOM 679 C CA . THR A 1 87 ? -7.786 2.358 7.330 1.00 93.56 87 THR A CA 1
ATOM 680 C C . THR A 1 87 ? -7.819 3.875 7.183 1.00 93.56 87 THR A C 1
ATOM 682 O O . THR A 1 87 ? -7.973 4.421 6.091 1.00 93.56 87 THR A O 1
ATOM 685 N N . VAL A 1 88 ? -7.666 4.569 8.313 1.00 92.25 88 VAL A N 1
ATOM 686 C CA . VAL A 1 88 ? -7.754 6.034 8.403 1.00 92.25 88 VAL A CA 1
ATOM 687 C C . VAL A 1 88 ? -6.468 6.606 8.991 1.00 92.25 88 VAL A C 1
ATOM 689 O O . VAL A 1 88 ? -5.904 6.043 9.930 1.00 92.25 88 VAL A O 1
ATOM 692 N N . ILE A 1 89 ? -6.026 7.749 8.462 1.00 92.25 89 ILE A N 1
ATOM 693 C CA . ILE A 1 89 ? -4.874 8.504 8.964 1.00 92.25 89 ILE A CA 1
ATOM 694 C C . ILE A 1 89 ? -5.306 9.576 9.976 1.00 92.25 89 ILE A C 1
ATOM 696 O O . ILE A 1 89 ? -6.259 10.317 9.745 1.00 92.25 89 ILE A O 1
ATOM 700 N N . GLY A 1 90 ? -4.575 9.679 11.081 1.00 91.31 90 GLY A N 1
ATOM 701 C CA . GLY A 1 90 ? -4.566 10.832 11.979 1.00 91.31 90 GLY A CA 1
ATOM 702 C C . GLY A 1 90 ? -3.260 11.605 11.816 1.00 91.31 90 GLY A C 1
ATOM 703 O O . GLY A 1 90 ? -2.199 10.991 11.671 1.00 91.31 90 GLY A O 1
ATOM 704 N N . VAL A 1 91 ? -3.322 12.939 11.820 1.00 89.31 91 VAL A N 1
ATOM 705 C CA . VAL A 1 91 ? -2.140 13.793 11.646 1.00 89.31 91 VAL A CA 1
ATOM 706 C C . VAL A 1 91 ? -1.944 14.670 12.876 1.00 89.31 91 VAL A C 1
ATOM 708 O O . VAL A 1 91 ? -2.741 15.550 13.194 1.00 89.31 91 VAL A O 1
ATOM 711 N N . HIS A 1 92 ? -0.813 14.474 13.538 1.00 85.25 92 HIS A N 1
ATOM 712 C CA . HIS A 1 92 ? -0.411 15.190 14.739 1.00 85.25 92 HIS A CA 1
ATOM 713 C C . HIS A 1 92 ? 0.532 16.351 14.399 1.00 85.25 92 HIS A C 1
ATOM 715 O O . HIS A 1 92 ? 1.298 16.306 13.438 1.00 85.25 92 HIS A O 1
ATOM 721 N N . GLY A 1 93 ? 0.474 17.428 15.186 1.00 75.38 93 GLY A N 1
ATOM 722 C CA . GLY A 1 93 ? 1.350 18.589 15.007 1.00 75.38 93 GLY A CA 1
ATOM 723 C C . GLY A 1 93 ? 2.731 18.399 15.656 1.00 75.38 93 GLY A C 1
ATOM 724 O O . GLY A 1 93 ? 2.804 17.777 16.717 1.00 75.38 93 GLY A O 1
ATOM 725 N N . PRO A 1 94 ? 3.808 18.997 15.102 1.00 69.69 94 PRO A N 1
ATOM 726 C CA . PRO A 1 94 ? 3.863 19.837 13.897 1.00 69.69 94 PRO A CA 1
ATOM 727 C C . PRO A 1 94 ? 3.837 19.013 12.596 1.00 69.69 94 PRO A C 1
ATOM 729 O O . PRO A 1 94 ? 4.520 18.003 12.487 1.00 69.69 94 PRO A O 1
ATOM 732 N N . LYS A 1 95 ? 3.069 19.472 11.598 1.00 68.38 95 LYS A N 1
ATOM 733 C CA . LYS A 1 95 ? 2.872 18.773 10.317 1.00 68.38 95 LYS A CA 1
ATOM 734 C C . LYS A 1 95 ? 3.422 19.574 9.127 1.00 68.38 95 LYS A C 1
ATOM 736 O O . LYS A 1 95 ? 3.349 20.807 9.165 1.00 68.38 95 LYS A O 1
ATOM 741 N N . PRO A 1 96 ? 3.911 18.917 8.060 1.00 66.94 96 PRO A N 1
ATOM 742 C CA . PRO A 1 96 ? 4.185 19.581 6.787 1.00 66.94 96 PRO A CA 1
ATOM 743 C C . PRO A 1 96 ? 2.917 20.238 6.219 1.00 66.94 96 PRO A C 1
ATOM 745 O O . PRO A 1 96 ? 1.810 19.737 6.422 1.00 66.94 96 PRO A O 1
ATOM 748 N N . GLN A 1 97 ? 3.062 21.348 5.489 1.00 66.56 97 GLN A N 1
ATOM 749 C CA . GLN A 1 97 ? 1.926 22.063 4.884 1.00 66.56 97 GLN A CA 1
ATOM 750 C C . GLN A 1 97 ? 1.139 21.183 3.895 1.00 66.56 97 GLN A C 1
ATOM 752 O O . GLN A 1 97 ? -0.073 21.333 3.761 1.00 66.56 97 GLN A O 1
ATOM 757 N N . GLU A 1 98 ? 1.831 20.238 3.263 1.00 69.94 98 GLU A N 1
ATOM 758 C CA . GLU A 1 98 ? 1.313 19.297 2.265 1.00 69.94 98 GLU A CA 1
ATOM 759 C C . GLU A 1 98 ? 0.499 18.146 2.886 1.00 69.94 98 GLU A C 1
ATOM 761 O O . GLU A 1 98 ? -0.272 17.479 2.197 1.00 69.94 98 GLU A O 1
ATOM 766 N N . LEU A 1 99 ? 0.597 17.937 4.206 1.00 79.00 99 LEU A N 1
ATOM 767 C CA . LEU A 1 99 ? -0.082 16.849 4.901 1.00 79.00 99 LEU A CA 1
ATOM 768 C C . LEU A 1 99 ? -1.409 17.322 5.530 1.00 79.00 99 LEU A C 1
ATOM 770 O O . LEU A 1 99 ? -1.471 17.981 6.578 1.00 79.00 99 LEU A O 1
ATOM 774 N N . SER A 1 100 ? -2.510 16.963 4.873 1.00 79.75 100 SER A N 1
ATOM 775 C CA . SER A 1 100 ? -3.879 17.090 5.387 1.00 79.75 100 SER A CA 1
ATOM 776 C C . SER A 1 100 ? -4.387 15.743 5.902 1.00 79.75 100 SER A C 1
ATOM 778 O O . SER A 1 100 ? -4.019 14.710 5.361 1.00 79.75 100 SER A O 1
ATOM 780 N N . GLU A 1 101 ? -5.267 15.745 6.905 1.00 79.31 101 GLU A N 1
ATOM 781 C CA . GLU A 1 101 ? -6.000 14.534 7.328 1.00 79.31 101 GLU A CA 1
ATOM 782 C C . GLU A 1 101 ? -7.094 14.144 6.327 1.00 79.31 101 GLU A C 1
ATOM 784 O O . GLU A 1 101 ? -7.551 13.007 6.290 1.00 79.31 101 GLU A O 1
ATOM 789 N N . LYS A 1 102 ? -7.555 15.108 5.522 1.00 83.50 102 LYS A N 1
ATOM 790 C CA . LYS A 1 102 ? -8.665 14.917 4.589 1.00 83.50 102 LYS A CA 1
ATOM 791 C C . LYS A 1 102 ? -8.164 14.555 3.203 1.00 83.50 102 LYS A C 1
ATOM 793 O O . LYS A 1 102 ? -7.130 15.050 2.763 1.00 83.50 102 LYS A O 1
ATOM 798 N N . GLY A 1 103 ? -8.984 13.776 2.505 1.00 86.81 103 GLY A N 1
ATOM 799 C CA . GLY A 1 103 ? -8.765 13.414 1.110 1.00 86.81 103 GLY A CA 1
ATOM 800 C C . GLY A 1 103 ? -7.789 12.261 0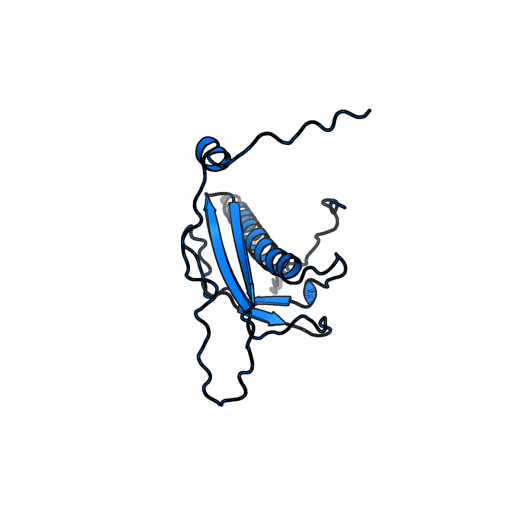.911 1.00 86.81 103 GLY A C 1
ATOM 801 O O . GLY A 1 103 ? -7.476 11.964 -0.228 1.00 86.81 103 GLY A O 1
ATOM 802 N N . TRP A 1 104 ? -7.323 11.606 1.976 1.00 91.06 104 TRP A N 1
ATOM 803 C CA . TRP A 1 104 ? -6.541 10.379 1.858 1.00 91.06 104 TRP A CA 1
ATOM 804 C C . TRP A 1 104 ? -7.434 9.151 1.928 1.00 91.06 104 TRP A C 1
ATOM 806 O O . TRP A 1 104 ? -8.334 9.063 2.763 1.00 91.06 104 TRP A O 1
ATOM 816 N N . SER A 1 105 ? -7.141 8.201 1.054 1.00 93.00 105 SER A N 1
ATOM 817 C CA . SER A 1 105 ? -7.682 6.849 1.059 1.00 93.00 105 SER A CA 1
ATOM 818 C C . SER A 1 105 ? -6.525 5.863 1.054 1.00 93.00 105 SER A C 1
ATOM 820 O O . SER A 1 105 ? -5.477 6.138 0.460 1.00 93.00 105 SER A O 1
ATOM 822 N N . PHE A 1 106 ? -6.718 4.746 1.745 1.00 93.75 106 PHE A N 1
ATOM 823 C CA . PHE A 1 106 ? -5.709 3.713 1.905 1.00 93.75 106 PHE A CA 1
ATOM 824 C C . PHE A 1 106 ? -6.261 2.382 1.440 1.00 93.75 106 PHE A C 1
ATOM 826 O O . PHE A 1 106 ? -7.410 2.064 1.730 1.00 93.75 106 PHE A O 1
ATOM 833 N N . GLU A 1 107 ? -5.424 1.619 0.756 1.00 95.00 107 GLU A N 1
ATOM 834 C CA . GLU A 1 107 ? -5.649 0.206 0.492 1.00 95.00 107 GLU A CA 1
ATOM 835 C C . GLU A 1 107 ? -4.484 -0.579 1.064 1.00 95.00 107 GLU A C 1
ATOM 837 O O . GLU A 1 107 ? -3.332 -0.237 0.809 1.00 95.00 107 GLU A O 1
ATOM 842 N N . GLU A 1 108 ? -4.769 -1.625 1.824 1.00 95.00 108 GLU A N 1
ATOM 843 C CA . GLU A 1 108 ? -3.755 -2.544 2.329 1.00 95.00 108 GLU A CA 1
ATOM 844 C C . GLU A 1 108 ? -4.230 -3.990 2.221 1.00 95.00 108 GLU A C 1
ATOM 846 O O . GLU A 1 108 ? -5.421 -4.276 2.343 1.00 95.00 108 GLU A O 1
ATOM 851 N N . ALA A 1 109 ? -3.293 -4.899 1.981 1.00 94.50 109 ALA A N 1
ATOM 852 C CA . ALA A 1 109 ? -3.542 -6.334 1.972 1.00 94.50 109 ALA A CA 1
ATOM 853 C C . ALA A 1 109 ? -2.223 -7.111 2.033 1.00 94.50 109 ALA A C 1
ATOM 855 O O . ALA A 1 109 ? -1.124 -6.565 1.880 1.00 94.50 109 ALA A O 1
ATOM 856 N N . LEU A 1 110 ? -2.347 -8.415 2.247 1.00 94.31 110 LEU A N 1
ATOM 857 C CA . LEU A 1 110 ? -1.276 -9.368 2.017 1.00 94.31 110 LEU A CA 1
ATOM 858 C C . LEU A 1 110 ? -1.165 -9.661 0.520 1.00 94.31 110 LEU A C 1
ATOM 860 O O . LEU A 1 110 ? -2.155 -9.935 -0.152 1.00 94.31 110 LEU A O 1
ATOM 864 N N . LEU A 1 111 ? 0.052 -9.627 -0.012 1.00 91.50 111 LEU A N 1
ATOM 865 C CA . LEU A 1 111 ? 0.331 -10.263 -1.293 1.00 91.50 111 LEU A CA 1
ATOM 866 C C . LEU A 1 111 ? 0.308 -11.779 -1.087 1.00 91.50 111 LEU A C 1
ATOM 868 O O . LEU A 1 111 ? -0.339 -12.496 -1.843 1.00 91.50 111 LEU A O 1
ATOM 872 N N . ASP A 1 112 ? 1.011 -12.263 -0.070 1.00 90.50 112 ASP A N 1
ATOM 873 C CA . ASP A 1 112 ? 1.110 -13.671 0.314 1.00 90.50 112 ASP A CA 1
ATOM 874 C C . ASP A 1 112 ? 1.372 -13.774 1.830 1.00 90.50 112 ASP A C 1
ATOM 876 O O . ASP A 1 112 ? 1.197 -12.797 2.556 1.00 90.50 112 ASP A O 1
ATOM 880 N N . SER A 1 113 ? 1.793 -14.940 2.327 1.00 89.94 113 SER A N 1
ATOM 881 C CA . SER A 1 113 ? 1.999 -15.182 3.762 1.00 89.94 113 SER A CA 1
ATOM 882 C C . SER A 1 1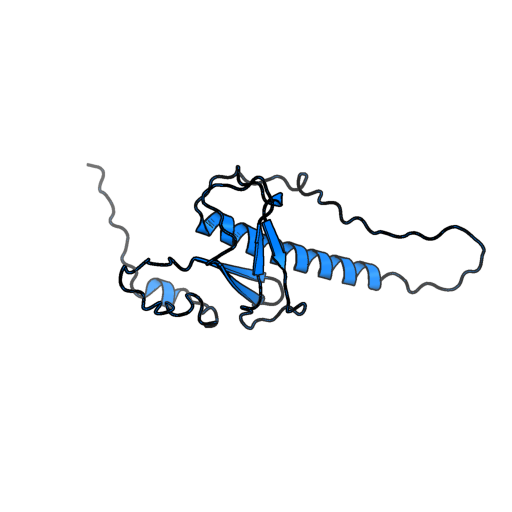13 ? 3.012 -14.259 4.443 1.00 89.94 113 SER A C 1
ATOM 884 O O . SER A 1 113 ? 2.919 -14.077 5.656 1.00 89.94 113 SER A O 1
ATOM 886 N N . ASP A 1 114 ? 3.967 -13.704 3.692 1.00 90.38 114 ASP A N 1
ATOM 887 C CA . ASP A 1 114 ? 5.129 -13.002 4.250 1.00 90.38 114 ASP A CA 1
ATOM 888 C C . ASP A 1 114 ? 5.251 -11.550 3.764 1.00 90.38 114 ASP A C 1
ATOM 890 O O . ASP A 1 114 ? 6.078 -10.788 4.271 1.00 90.38 114 ASP A O 1
ATOM 894 N N . HIS A 1 115 ? 4.433 -11.144 2.790 1.00 91.94 115 HIS A N 1
ATOM 895 C CA . HIS A 1 115 ? 4.518 -9.824 2.175 1.00 91.94 115 HIS A CA 1
ATOM 896 C C . HIS A 1 115 ? 3.187 -9.085 2.276 1.00 91.94 115 HIS A C 1
ATOM 898 O O . HIS A 1 115 ? 2.164 -9.554 1.786 1.00 91.94 115 HIS A O 1
ATOM 904 N N . CYS A 1 116 ? 3.224 -7.879 2.838 1.00 94.44 116 CYS A N 1
ATOM 905 C CA . CYS A 1 116 ? 2.109 -6.938 2.826 1.00 94.44 116 CYS A CA 1
ATOM 906 C C . CYS A 1 116 ? 2.395 -5.767 1.881 1.00 94.44 116 CYS A C 1
ATOM 908 O O . CYS A 1 116 ? 3.547 -5.485 1.533 1.00 94.44 116 CYS A O 1
ATOM 910 N N . TYR A 1 117 ? 1.339 -5.079 1.463 1.00 95.06 117 TYR A N 1
ATOM 911 C CA . TYR A 1 117 ? 1.438 -3.837 0.714 1.00 95.06 117 TYR A CA 1
ATOM 912 C C . TYR A 1 117 ? 0.484 -2.790 1.280 1.00 95.06 117 TYR A C 1
ATOM 914 O O . TYR A 1 117 ? -0.496 -3.113 1.948 1.00 95.06 117 TYR A O 1
ATOM 922 N N . ALA A 1 118 ? 0.775 -1.528 0.972 1.00 96.00 118 ALA A N 1
ATOM 923 C CA . ALA A 1 118 ? -0.149 -0.431 1.184 1.00 96.00 118 ALA A CA 1
ATOM 924 C C . ALA A 1 118 ? -0.075 0.566 0.023 1.00 96.00 118 ALA A C 1
ATOM 926 O O . ALA A 1 118 ? 1.002 0.825 -0.526 1.00 96.00 118 ALA A O 1
ATOM 927 N N . ILE A 1 119 ? -1.222 1.134 -0.329 1.00 95.06 119 ILE A N 1
ATOM 928 C CA . ILE A 1 119 ? -1.396 2.177 -1.333 1.00 95.06 119 ILE A CA 1
ATOM 929 C C . ILE A 1 119 ? -2.031 3.370 -0.629 1.00 95.06 119 ILE A C 1
ATOM 931 O O . ILE A 1 119 ? -3.064 3.227 0.018 1.00 95.06 119 ILE A O 1
ATOM 935 N N . ALA A 1 120 ? -1.429 4.547 -0.779 1.00 94.00 120 ALA A N 1
ATOM 936 C CA . ALA A 1 120 ? -2.032 5.810 -0.384 1.00 94.00 120 ALA A CA 1
ATOM 937 C C . ALA A 1 120 ? -2.459 6.566 -1.639 1.00 94.00 120 ALA A C 1
ATOM 939 O O . ALA A 1 120 ? -1.680 6.708 -2.583 1.00 94.00 120 ALA A O 1
ATOM 940 N N . ALA A 1 121 ? -3.684 7.075 -1.634 1.00 91.94 121 ALA A N 1
ATOM 941 C CA . ALA A 1 121 ? -4.216 7.878 -2.719 1.00 91.94 121 ALA A CA 1
ATOM 942 C C . ALA A 1 121 ? -4.890 9.138 -2.184 1.00 91.94 121 ALA A C 1
ATOM 944 O O . ALA A 1 121 ? -5.703 9.070 -1.257 1.00 91.94 121 ALA A O 1
ATOM 945 N N . GLN A 1 122 ? -4.570 10.275 -2.804 1.00 89.19 122 GLN A N 1
ATOM 946 C CA . GLN A 1 122 ? -5.155 11.565 -2.473 1.00 89.19 122 GLN A CA 1
ATOM 947 C C . GLN A 1 122 ? -6.260 11.923 -3.474 1.00 89.19 122 GLN A C 1
ATOM 949 O O . GLN A 1 122 ? -6.033 11.985 -4.681 1.00 89.19 122 GLN A O 1
ATOM 954 N N . THR A 1 123 ? -7.468 12.183 -2.983 1.00 84.81 123 THR A N 1
ATOM 955 C CA . THR A 1 123 ? -8.541 12.784 -3.775 1.00 84.81 123 THR A CA 1
ATOM 956 C C . THR A 1 123 ? -8.297 14.285 -3.863 1.00 84.81 123 THR A C 1
ATOM 958 O O . THR A 1 123 ? -8.471 15.010 -2.878 1.00 84.81 123 THR A O 1
ATOM 961 N N . GLU A 1 124 ? -7.941 14.774 -5.045 1.00 68.69 124 GLU A N 1
ATOM 962 C CA . GLU A 1 124 ? -7.956 16.206 -5.322 1.00 68.69 124 GLU A CA 1
ATOM 963 C C . GLU A 1 124 ? -9.412 16.688 -5.293 1.00 68.69 124 GLU A C 1
ATOM 965 O O . GLU A 1 124 ? -10.232 16.315 -6.134 1.00 68.69 124 GLU A O 1
ATOM 970 N N . THR A 1 125 ? -9.767 17.501 -4.296 1.00 56.69 125 THR A N 1
ATOM 971 C CA . THR A 1 125 ? -11.048 18.212 -4.324 1.00 56.69 125 THR A CA 1
ATOM 972 C C . THR A 1 125 ? -10.893 19.353 -5.318 1.00 56.69 125 THR A C 1
ATOM 974 O O . THR A 1 125 ? -10.475 20.449 -4.948 1.00 56.69 125 THR A O 1
ATOM 977 N N . THR A 1 126 ? -11.206 19.115 -6.591 1.00 49.88 126 THR A N 1
ATOM 978 C CA . THR A 1 126 ? -11.368 20.217 -7.538 1.00 49.88 126 THR A CA 1
ATOM 979 C C . THR A 1 126 ? -12.560 21.037 -7.060 1.00 49.88 126 THR A C 1
ATOM 981 O O . THR A 1 126 ? -13.704 20.601 -7.179 1.00 49.88 126 THR A O 1
ATOM 984 N N . ALA A 1 127 ? -12.297 22.198 -6.462 1.00 48.59 127 ALA A N 1
ATOM 985 C CA . ALA A 1 127 ? -13.322 23.176 -6.139 1.00 48.59 127 ALA A CA 1
ATOM 986 C C . ALA A 1 127 ? -13.887 23.729 -7.456 1.00 48.59 127 ALA A C 1
ATOM 988 O O . ALA A 1 127 ? -13.441 24.754 -7.961 1.00 48.59 127 ALA A O 1
ATOM 989 N N . SER A 1 128 ? -14.830 23.011 -8.059 1.00 50.56 128 SER A N 1
ATOM 990 C CA . SER A 1 128 ? -15.685 23.560 -9.101 1.00 50.56 128 SER A CA 1
ATOM 991 C C . SER A 1 128 ? -16.540 24.663 -8.471 1.00 50.56 128 SER A C 1
ATOM 993 O O . SER A 1 128 ? -17.214 24.431 -7.470 1.00 50.56 128 SER A O 1
ATOM 995 N N . GLU A 1 129 ? -16.473 25.870 -9.038 1.00 55.06 129 GLU A N 1
ATOM 996 C CA . GLU A 1 129 ? -17.132 27.092 -8.540 1.00 55.06 129 GLU A CA 1
ATOM 997 C C . GLU A 1 129 ? -18.670 27.026 -8.561 1.00 55.06 129 GLU A C 1
ATOM 999 O O . GLU A 1 129 ? -19.338 27.867 -7.962 1.00 55.06 129 GLU A O 1
ATOM 1004 N N . ASP A 1 130 ? -19.242 25.992 -9.173 1.00 49.94 130 ASP A N 1
ATOM 1005 C CA . ASP A 1 130 ? -20.656 25.669 -9.063 1.00 49.94 130 ASP A CA 1
ATOM 1006 C C . ASP A 1 130 ? -20.848 24.671 -7.920 1.00 49.94 130 ASP A C 1
ATOM 1008 O O . ASP A 1 130 ? -20.310 23.566 -7.961 1.00 49.94 130 ASP A O 1
ATOM 1012 N N . GLY A 1 131 ? -21.621 25.059 -6.897 1.00 54.84 131 GLY A N 1
ATOM 1013 C CA . GLY A 1 131 ? -21.871 24.342 -5.633 1.00 54.84 131 GLY A CA 1
ATOM 1014 C C . GLY A 1 131 ? -22.547 22.962 -5.723 1.00 54.84 131 GLY A C 1
ATOM 1015 O O . GLY A 1 131 ? -23.309 22.589 -4.834 1.00 54.84 131 GLY A O 1
ATOM 1016 N N . SER A 1 132 ? -22.277 22.197 -6.775 1.00 49.22 132 SER A N 1
ATOM 1017 C CA . SER A 1 132 ? -22.543 20.773 -6.894 1.00 49.22 132 SER A CA 1
ATOM 1018 C C . SER A 1 132 ? -21.255 20.011 -6.587 1.00 49.22 132 SER A C 1
ATOM 1020 O O . SER A 1 132 ? -20.422 19.786 -7.460 1.00 49.22 132 SER A O 1
ATOM 1022 N N . SER A 1 133 ? -21.095 19.587 -5.335 1.00 47.25 133 SER A N 1
ATOM 1023 C CA . SER A 1 133 ? -20.063 18.635 -4.929 1.00 47.25 133 SER A CA 1
ATOM 1024 C C . SER A 1 133 ? -20.347 17.265 -5.557 1.00 47.25 133 SER A C 1
ATOM 1026 O O . SER A 1 133 ? -20.962 16.397 -4.934 1.00 47.25 133 SER A O 1
ATOM 1028 N N . THR A 1 134 ? -19.943 17.059 -6.807 1.00 46.28 134 THR A N 1
ATOM 1029 C CA . THR A 1 134 ? -19.833 15.714 -7.375 1.00 46.28 134 THR A CA 1
ATOM 1030 C C . THR A 1 134 ? -18.609 15.066 -6.756 1.00 46.28 134 THR A C 1
ATOM 1032 O O . THR A 1 134 ? -17.485 15.415 -7.106 1.00 46.28 134 THR A O 1
ATOM 1035 N N . ALA A 1 135 ? -18.835 14.167 -5.795 1.00 49.75 135 ALA A N 1
ATOM 1036 C CA . ALA A 1 135 ? -17.799 13.295 -5.264 1.00 49.75 135 ALA A CA 1
ATOM 1037 C C . ALA A 1 135 ? -17.094 12.625 -6.449 1.00 49.75 135 ALA A C 1
ATOM 1039 O O . ALA A 1 135 ? -17.725 11.873 -7.198 1.00 49.75 135 ALA A O 1
ATOM 1040 N N . SER A 1 136 ? -15.816 12.949 -6.659 1.00 55.78 136 SER A N 1
ATOM 1041 C CA . SER A 1 136 ? -14.981 12.152 -7.544 1.00 55.78 136 SER A CA 1
ATOM 1042 C C . SER A 1 136 ? -15.042 10.715 -7.033 1.00 55.78 136 SER A C 1
ATOM 1044 O O . SER A 1 136 ? -15.075 10.477 -5.822 1.00 55.78 136 SER A O 1
ATOM 1046 N N . SER A 1 137 ? -15.178 9.757 -7.948 1.00 56.78 137 SER A N 1
ATOM 1047 C CA . SER A 1 137 ? -15.176 8.335 -7.610 1.00 56.78 137 SER A CA 1
ATOM 1048 C C . SER A 1 137 ? -14.020 8.018 -6.653 1.00 56.78 137 SER A C 1
ATOM 1050 O O . SER A 1 137 ? -12.970 8.661 -6.760 1.00 56.78 137 SER A O 1
ATOM 1052 N N . PRO A 1 138 ? -14.194 7.069 -5.713 1.00 59.91 138 PRO A N 1
ATOM 1053 C CA . PRO A 1 138 ? -13.102 6.693 -4.827 1.00 59.91 138 PRO A CA 1
ATOM 1054 C C . PRO A 1 138 ? -11.894 6.316 -5.690 1.00 59.91 138 PRO A C 1
ATOM 1056 O O . PRO A 1 138 ? -12.031 5.555 -6.646 1.00 59.91 138 PRO A O 1
ATOM 1059 N N . VAL A 1 139 ? -10.736 6.919 -5.399 1.00 76.62 139 VAL A N 1
ATOM 1060 C CA . VAL A 1 139 ? -9.509 6.689 -6.186 1.00 76.62 139 VAL A CA 1
ATOM 1061 C C . VAL A 1 139 ? -9.093 5.219 -6.110 1.00 76.62 139 VAL A C 1
ATOM 1063 O O . VAL A 1 139 ? -8.501 4.698 -7.050 1.00 76.62 139 VAL A O 1
ATOM 1066 N N . LEU A 1 140 ? -9.449 4.554 -5.011 1.00 85.44 140 LEU A N 1
ATOM 1067 C CA . LEU A 1 140 ? -9.225 3.137 -4.768 1.00 85.44 140 LEU A CA 1
ATOM 1068 C C . LEU A 1 140 ? -10.564 2.403 -4.868 1.00 85.44 140 LEU A C 1
ATOM 1070 O O . LEU A 1 140 ? -11.523 2.746 -4.174 1.00 85.44 140 LEU A O 1
ATOM 1074 N N . ASP A 1 141 ? -10.634 1.411 -5.749 1.00 85.81 141 ASP A N 1
ATOM 1075 C CA . ASP A 1 141 ? -11.832 0.613 -6.019 1.00 85.81 141 ASP A CA 1
ATOM 1076 C C . ASP A 1 141 ? -11.794 -0.771 -5.346 1.00 85.81 141 ASP A C 1
ATOM 1078 O O . ASP A 1 141 ? -12.770 -1.518 -5.428 1.00 85.81 141 ASP A O 1
ATOM 1082 N N . GLY A 1 142 ? -10.691 -1.101 -4.661 1.00 86.81 142 GLY A N 1
ATOM 1083 C CA . GLY A 1 142 ? -10.475 -2.400 -4.029 1.00 86.81 142 GLY A CA 1
ATOM 1084 C C . GLY A 1 142 ? -10.237 -3.525 -5.036 1.00 86.81 142 GLY A C 1
ATOM 1085 O O . GLY A 1 142 ? -10.485 -4.692 -4.721 1.00 86.81 142 GLY A O 1
ATOM 1086 N N . SER A 1 143 ? -9.809 -3.194 -6.256 1.00 87.44 143 SER A N 1
ATOM 1087 C CA . SER A 1 143 ? -9.368 -4.187 -7.231 1.00 87.44 143 SER A CA 1
ATOM 1088 C C . SER A 1 143 ? -8.099 -4.892 -6.747 1.00 87.44 143 SER A C 1
ATOM 1090 O O . SER A 1 143 ? -7.125 -4.261 -6.356 1.00 87.44 143 SER A O 1
ATOM 1092 N N . GLU A 1 144 ? -8.083 -6.221 -6.825 1.00 87.25 144 GLU A N 1
ATOM 1093 C CA . GLU A 1 144 ? -6.931 -7.022 -6.405 1.00 87.25 144 GLU A CA 1
ATOM 1094 C C . GLU A 1 144 ? -5.692 -6.758 -7.281 1.00 87.25 144 GLU A C 1
ATOM 1096 O O . GLU A 1 144 ? -5.777 -6.671 -8.516 1.00 87.25 144 GLU A O 1
ATOM 1101 N N . ILE A 1 145 ? -4.514 -6.688 -6.650 1.00 88.44 145 ILE A N 1
ATOM 1102 C CA . ILE A 1 145 ? -3.244 -6.542 -7.364 1.00 88.44 145 ILE A CA 1
ATOM 1103 C C . ILE A 1 145 ? -3.003 -7.753 -8.265 1.00 88.44 145 ILE A C 1
ATOM 1105 O O . ILE A 1 145 ? -2.870 -8.897 -7.830 1.00 88.44 145 ILE A O 1
ATOM 1109 N N . ARG A 1 146 ? -2.841 -7.480 -9.561 1.00 91.12 146 ARG A N 1
ATOM 1110 C CA . ARG A 1 146 ? -2.471 -8.502 -10.539 1.00 91.12 146 ARG A CA 1
ATOM 1111 C C . ARG A 1 146 ? -0.969 -8.760 -10.528 1.00 91.12 146 ARG A C 1
ATOM 1113 O O . ARG A 1 146 ? -0.164 -7.850 -10.718 1.00 91.12 146 ARG A O 1
ATOM 1120 N N . ARG A 1 147 ? -0.598 -10.034 -10.406 1.00 90.75 147 ARG A N 1
ATOM 1121 C CA . ARG A 1 147 ? 0.767 -10.510 -10.648 1.00 90.75 147 ARG A CA 1
ATOM 1122 C C . ARG A 1 147 ? 0.977 -10.711 -12.141 1.00 90.75 147 ARG A C 1
ATOM 1124 O O . ARG A 1 147 ? 0.203 -11.426 -12.771 1.00 90.75 147 ARG A O 1
ATOM 1131 N N . PHE A 1 148 ? 2.024 -10.095 -12.676 1.00 92.06 148 PHE A N 1
ATOM 1132 C CA . PHE A 1 148 ? 2.408 -10.243 -14.074 1.00 92.06 148 PHE A CA 1
ATOM 1133 C C . PHE A 1 148 ? 3.564 -11.221 -14.215 1.00 92.06 148 PHE A C 1
ATOM 1135 O O . PHE A 1 148 ? 4.509 -11.190 -13.421 1.00 92.06 148 PHE A O 1
ATOM 1142 N N . ASP A 1 149 ? 3.514 -12.057 -15.248 1.00 95.25 149 ASP A N 1
ATOM 1143 C CA . ASP A 1 149 ? 4.681 -12.836 -15.644 1.00 95.25 149 ASP A CA 1
ATOM 1144 C C . ASP A 1 149 ? 5.637 -12.020 -16.535 1.00 95.25 149 ASP A C 1
ATOM 1146 O O . ASP A 1 149 ? 5.324 -10.944 -17.052 1.00 95.25 149 ASP A O 1
ATOM 1150 N N . TRP A 1 150 ? 6.845 -12.549 -16.729 1.00 95.81 150 TRP A N 1
ATOM 1151 C CA . TRP A 1 150 ? 7.859 -11.924 -17.579 1.00 95.81 150 TRP A CA 1
ATOM 1152 C C . TRP A 1 150 ? 7.378 -11.659 -19.017 1.00 95.81 150 TRP A C 1
ATOM 1154 O O . TRP A 1 150 ? 7.754 -10.651 -19.615 1.00 95.81 150 TRP A O 1
ATOM 1164 N N . LYS A 1 151 ? 6.563 -12.550 -19.594 1.00 96.06 151 LYS A N 1
ATOM 1165 C CA . LYS A 1 151 ? 6.078 -12.408 -20.973 1.00 96.06 151 LYS A CA 1
ATOM 1166 C C . LYS A 1 151 ? 5.054 -11.284 -21.069 1.00 96.06 151 LYS A C 1
ATOM 1168 O O . LYS A 1 151 ? 5.089 -10.526 -22.033 1.00 96.06 151 LYS A O 1
ATOM 1173 N N . GLU A 1 152 ? 4.176 -11.159 -20.079 1.00 95.69 152 GLU A N 1
ATOM 1174 C CA . GLU A 1 152 ? 3.215 -10.063 -19.988 1.00 95.69 152 GLU A CA 1
ATOM 1175 C C . GLU A 1 152 ? 3.913 -8.713 -19.810 1.00 95.69 152 GLU A C 1
ATOM 1177 O O . GLU A 1 152 ? 3.501 -7.741 -20.443 1.00 95.69 152 GLU A O 1
ATOM 1182 N N . LEU A 1 153 ? 4.986 -8.653 -19.011 1.00 94.50 153 LEU A N 1
ATOM 1183 C CA . LEU A 1 153 ? 5.797 -7.440 -18.849 1.00 94.50 153 LEU A CA 1
ATOM 1184 C C . LEU A 1 153 ? 6.500 -7.030 -20.150 1.00 94.50 153 LEU A C 1
ATOM 1186 O O . LEU A 1 153 ? 6.648 -5.842 -20.427 1.00 94.50 153 LEU A O 1
ATOM 1190 N N . LEU A 1 154 ? 6.922 -8.002 -20.962 1.00 95.31 154 LEU A N 1
ATOM 1191 C CA . LEU A 1 154 ? 7.638 -7.757 -22.212 1.00 95.31 154 LEU A CA 1
ATOM 1192 C C . LEU A 1 154 ? 6.760 -7.602 -23.454 1.00 95.31 154 LEU A C 1
ATOM 1194 O O . LEU A 1 154 ? 7.297 -7.310 -24.523 1.00 95.31 154 LEU A O 1
ATOM 1198 N N . LYS A 1 155 ? 5.444 -7.800 -23.353 1.00 95.94 155 LYS A N 1
ATOM 1199 C CA . LYS A 1 155 ? 4.552 -7.865 -24.524 1.00 95.94 155 LYS A CA 1
ATOM 1200 C C . LYS A 1 155 ? 4.682 -6.653 -25.462 1.00 95.94 155 LYS A C 1
ATOM 1202 O O . LYS A 1 155 ? 4.625 -6.823 -26.674 1.00 95.94 155 LYS A O 1
ATOM 1207 N N . ASP A 1 156 ? 4.922 -5.474 -24.885 1.00 94.88 156 ASP A N 1
ATOM 1208 C CA . ASP A 1 156 ? 5.044 -4.194 -25.592 1.00 94.88 156 ASP A CA 1
ATOM 1209 C C . ASP A 1 156 ? 6.473 -3.617 -25.512 1.00 94.88 156 ASP A C 1
ATOM 1211 O O . ASP A 1 156 ? 6.718 -2.477 -25.909 1.00 94.88 156 ASP A O 1
ATOM 1215 N N . ALA A 1 157 ? 7.434 -4.379 -24.977 1.00 94.44 157 ALA A N 1
ATOM 1216 C CA . ALA A 1 157 ? 8.799 -3.907 -24.798 1.00 94.44 157 ALA A CA 1
ATOM 1217 C C . ALA A 1 157 ? 9.543 -3.844 -26.140 1.00 94.44 157 ALA A C 1
ATOM 1219 O O . ALA A 1 157 ? 9.612 -4.819 -26.889 1.00 94.44 157 ALA A O 1
ATOM 1220 N N . VAL A 1 158 ? 10.165 -2.697 -26.416 1.00 94.00 158 VAL A N 1
ATOM 1221 C CA . VAL A 1 158 ? 11.039 -2.486 -27.577 1.00 94.00 158 VAL A CA 1
ATOM 1222 C C . VAL A 1 158 ? 12.482 -2.347 -27.082 1.00 94.00 158 VAL A C 1
ATOM 1224 O O . VAL A 1 158 ? 12.701 -1.702 -26.054 1.00 94.00 158 VAL A O 1
ATOM 1227 N N . PRO A 1 159 ? 13.484 -2.931 -27.769 1.00 92.31 159 PRO A N 1
ATOM 1228 C CA . PRO A 1 159 ? 14.881 -2.778 -27.381 1.00 92.31 159 PRO A CA 1
ATOM 1229 C C . PRO A 1 159 ? 15.292 -1.308 -27.267 1.00 92.31 159 PRO A C 1
ATOM 1231 O O . PRO A 1 159 ? 14.986 -0.498 -28.145 1.00 92.31 159 PRO A O 1
ATOM 1234 N N . TYR A 1 160 ? 16.024 -0.977 -26.203 1.00 89.38 160 TYR A N 1
ATOM 1235 C CA . TYR A 1 160 ? 16.571 0.364 -26.030 1.00 89.38 160 TYR A CA 1
ATOM 1236 C C . TYR A 1 160 ? 17.581 0.664 -27.154 1.00 89.38 160 TYR A C 1
ATOM 1238 O O . TYR A 1 160 ? 18.445 -0.178 -27.429 1.00 89.38 160 TYR A O 1
ATOM 1246 N N . PRO A 1 161 ? 17.495 1.826 -27.827 1.00 89.19 161 PRO A N 1
ATOM 1247 C CA . PRO A 1 161 ? 18.378 2.141 -28.940 1.00 89.19 161 PRO A CA 1
ATOM 1248 C C . PRO A 1 161 ? 19.832 2.249 -28.471 1.00 89.19 161 PRO A C 1
ATOM 1250 O O . PRO A 1 161 ? 20.144 2.885 -27.466 1.00 89.19 161 PRO A O 1
ATOM 1253 N N . VAL A 1 162 ? 20.746 1.648 -29.231 1.00 85.81 162 VAL A N 1
ATOM 1254 C CA . VAL A 1 162 ? 22.181 1.786 -28.980 1.00 85.81 162 VAL A CA 1
ATOM 1255 C C . VAL A 1 162 ? 22.611 3.146 -29.522 1.00 85.81 162 VAL A C 1
ATOM 1257 O O . VAL A 1 162 ? 22.635 3.349 -30.735 1.00 85.81 162 VAL A O 1
ATOM 1260 N N . HIS A 1 163 ? 22.943 4.095 -28.649 1.00 78.38 163 HIS A N 1
ATOM 1261 C CA . HIS A 1 163 ? 23.627 5.305 -29.095 1.00 78.38 163 HIS A CA 1
ATOM 1262 C C . HIS A 1 163 ? 25.032 4.898 -29.546 1.00 78.38 163 HIS A C 1
ATOM 1264 O O . HIS A 1 163 ? 25.877 4.549 -28.724 1.00 78.38 163 HIS A O 1
ATOM 1270 N N . SER A 1 164 ? 25.284 4.893 -30.856 1.00 72.94 164 SER A N 1
ATOM 1271 C CA . SER A 1 164 ? 26.651 4.851 -31.366 1.00 72.94 164 SER A CA 1
ATOM 1272 C C . SER A 1 164 ? 27.321 6.157 -30.952 1.00 72.94 164 SER A C 1
ATOM 1274 O O . SER A 1 164 ? 27.035 7.204 -31.529 1.00 72.94 164 SER A O 1
ATOM 1276 N N . SER A 1 165 ? 28.154 6.110 -29.914 1.00 68.94 165 SER A N 1
ATOM 1277 C CA . SER A 1 165 ? 29.075 7.193 -29.580 1.00 68.94 165 SER A CA 1
ATOM 1278 C C . SER A 1 165 ? 30.000 7.381 -30.785 1.00 68.94 165 SER A C 1
ATOM 1280 O O . SER A 1 165 ? 30.896 6.565 -31.000 1.00 68.94 165 SER A O 1
ATOM 1282 N N . ALA A 1 166 ? 29.699 8.373 -31.621 1.00 56.75 166 ALA A N 1
ATOM 1283 C CA . ALA A 1 166 ? 30.563 8.816 -32.709 1.00 56.75 166 ALA A CA 1
ATOM 1284 C C . ALA A 1 166 ? 31.653 9.746 -32.171 1.00 56.75 166 ALA A C 1
ATOM 1286 O O . ALA A 1 166 ? 31.344 10.527 -31.240 1.00 56.75 166 ALA A O 1
#

Sequence (166 aa):
MWFTPNEITFMVKASNSTSSSSSAEPASSESEDCAASVDAQLKRFYRLWCLKESIVKALDINSDFDLKSIEFTIQDEEETEKPILSTVIGVHGPKPQELSEKGWSFEEALLDSDHCYAIAAQTETTASEDGSSTASSPVLDGSEIRRFDWKELLKDAVPYPVHSSA

Radius of gyration: 22.79 Å; chains: 1; bounding box: 53×54×80 Å

=== Feature glossary ===
A reading guide for the features in this record.

Start from the sequence.

  · Sequence gives the chain of amino acids in standard one-letter code (A=alanine, C=cysteine, …, Y=tyrosine), read N→C. It is the only feature that is directly encoded by the gene; all structural features are derived from the folded form of this sequence.

Fold it, and you get atomic coordinates and the backbone conformation that goes with them.

  · The mmCIF table is the protein's shape written out atom by atom. For each backbone N, Cα, C, and carbonyl O, it records an (x, y, z) coordinate triple in Å plus the residue type, chain letter, and residue number.

  · Backbone dihedral angles. Every residue except chain termini has a φ (preceding-C → N → Cα → C) and a ψ (N → Cα → C → next-N). They are reported in degrees following the IUPAC sign convention. Secondary structure is essentially a statement about which (φ, ψ) basin each residue occupies.

  · DSSP 8-state secondary structure assigns each residue one of H (α-helix), G (3₁₀-helix), I (π-helix), E (extended β-strand), B (isolated β-bridge), T (hydrogen-bonded turn), S (bend), or '-' (coil). The assignment is computed from backbone hydrogen-bond geometry via the Kabsch–Sander algorithm.

  · P-SEA three-state annotation labels each residue as helix, strand, or coil based purely on the geometry of the Cα trace. It serves as a fallback when the full backbone (and thus DSSP) is unavailable.

Summarize the fold with a handful of shape descriptors and a per-residue structural alphabet.

  · Radius of gyration (Rg) is the root-mean-square distance of Cα atoms from their centroid — a single number for overall size and compactness. A globular domain of N residues has Rg ≈ 2.2·N^0.38 Å; an extended or disordered chain has a much larger Rg. The Cα contact count is the number of residue pairs whose Cα atoms are within 8 Å and are more than four positions apart in sequence — a standard proxy for tertiary packing density. The bounding box is the smallest axis-aligned box enclosing all Cα atoms.

  · Foldseek's 3Di representation compresses backbone geometry into a per-residue letter drawn from a learned twenty-state alphabet. It captures the tertiary interaction pattern around each residue — which residues are packed against it in space, regardless of where they are in sequence.

  · Accessible surface area quantifies burial. A residue with SASA near zero is packed into the hydrophobic core; one with SASA >100 Å² sits on the surface. Computed here via the Shrake–Rupley numerical algorithm with a 1.4 Å probe.

Ask how reliable the model is.

  · For AlphaFold models, the B-factor field carries pLDDT — the model's own estimate of local accuracy on a 0–100 scale. Regions with pLDDT<50 should be treated as essentially unmodeled; they often correspond to intrinsically disordered segments.

  · For experimental (PDB) structures, the B-factor (temperature factor) quantifies the positional spread of each atom in the crystal — a combination of thermal vibration and static disorder — in units of Å². High B-factors mark flexible loops or poorly resolved regions; low B-factors mark the rigid, well-ordered core.

  · PAE(i, j) answers: if I align the predicted and true structures on residue i, how far off (in Å) do I expect residue j to be? A block-diagonal PAE matrix with low values on the blocks and high values off-diagonal is the signature of a multi-domain protein with confidently predicted domains but uncertain inter-domain orientation.

Place it in context: what it resembles, what it is annotated as, and how it looks.

  · Structural nearest neighbors (via Foldseek easy-search vs the PDB). Reported per hit: target PDB id, E-value, and alignment TM-score. A TM-score above ~0.5 is the conventional threshold for 'same fold'.

  · Functional annotations link the protein to curated databases. InterPro entries identify conserved domains and families by matching the sequence against member-database signatures (Pfam, PROSITE, CDD, …). Gene Ontology (GO) terms describe molecular functi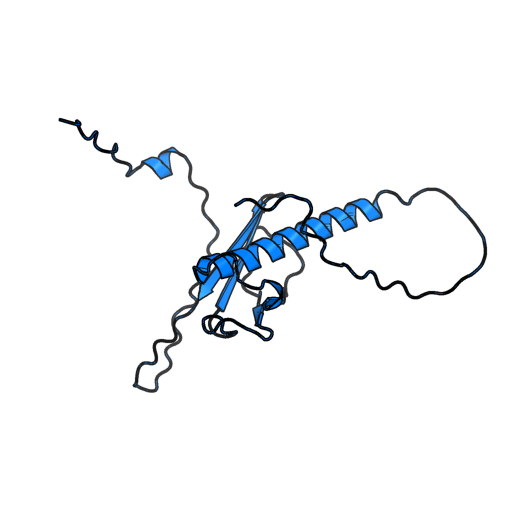on, biological process, and cellular component in a controlled vocabulary. CATH places the structure in a hierarchical fold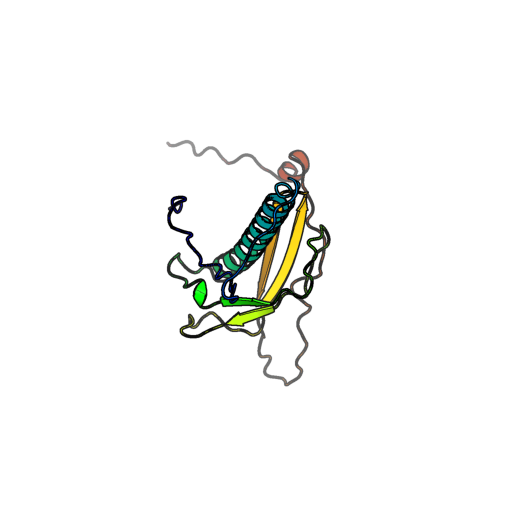 classification (Class/Architecture/Topology/Homologous-superfamily). The organism is the source species.

  · Plot images: a contact map (which residues are close in 3D, as an N×N binary image), a Ramachandran scatter (backbone torsion angles, revealing secondary-structure composition at a glance), and — for AlphaFold structures — a PAE heatmap (pairwise prediction confidence).

  · Structure images are PyMOL renders from six orthogonal camera directions. Cartoon representation draws helices as coils and strands as arrows; sticks shows the backbone as bonds; surface shows the solvent-excluded envelope. Rainbow coloring maps sequence position to hue (blue→red, N→C); chain coloring assigns a distinct color per polypeptide.